Protein AF-A0A417IHM4-F1 (afdb_monomer_lite)

Secondary structure (DSSP, 8-state):
--SEEEEEEETTEEEEEEEEEESS-HHHIIIIIHHHHIIIIITT---SSTTEEEEEEEEEESS--TT---EES-S---TT---SSEEEEEE--TTS-HHHHHHHHHHHHTT--

Structure (mmCIF, N/CA/C/O backbone):
data_AF-A0A417IHM4-F1
#
_entry.id   AF-A0A417IHM4-F1
#
loop_
_atom_site.group_PDB
_atom_site.id
_atom_site.type_symbol
_atom_site.label_atom_id
_atom_site.label_alt_id
_atom_site.label_comp_id
_atom_site.label_asym_id
_atom_site.label_entity_id
_atom_site.label_seq_id
_atom_site.pdbx_PDB_ins_code
_atom_site.Cartn_x
_atom_site.Cartn_y
_atom_site.Cartn_z
_atom_site.occupancy
_atom_site.B_iso_or_equiv
_atom_site.auth_seq_id
_atom_site.auth_comp_id
_atom_site.auth_asym_id
_atom_site.auth_atom_id
_atom_site.pdbx_PDB_model_num
ATOM 1 N N . MET A 1 1 ? 8.287 -9.797 9.061 1.00 76.00 1 MET A N 1
ATOM 2 C CA . MET A 1 1 ? 8.401 -8.357 9.333 1.00 76.00 1 MET A CA 1
ATOM 3 C C . MET A 1 1 ? 8.396 -7.616 8.003 1.00 76.00 1 MET A C 1
ATOM 5 O O . MET A 1 1 ? 9.034 -8.144 7.091 1.00 76.00 1 MET A O 1
ATOM 9 N N . PRO A 1 2 ? 7.619 -6.528 7.858 1.00 90.94 2 PRO A N 1
ATOM 10 C CA . PRO A 1 2 ? 7.725 -5.622 6.712 1.00 90.94 2 PRO A CA 1
ATOM 11 C C . PRO A 1 2 ? 9.071 -4.892 6.715 1.00 90.94 2 PRO A C 1
ATOM 13 O O . PRO A 1 2 ? 9.756 -4.888 7.739 1.00 90.94 2 PRO A O 1
ATOM 16 N N . ASP A 1 3 ? 9.438 -4.287 5.586 1.00 95.25 3 ASP A N 1
ATOM 17 C CA . ASP A 1 3 ? 10.673 -3.501 5.495 1.00 95.25 3 ASP A CA 1
ATOM 18 C C . ASP A 1 3 ? 10.526 -2.169 6.241 1.00 95.25 3 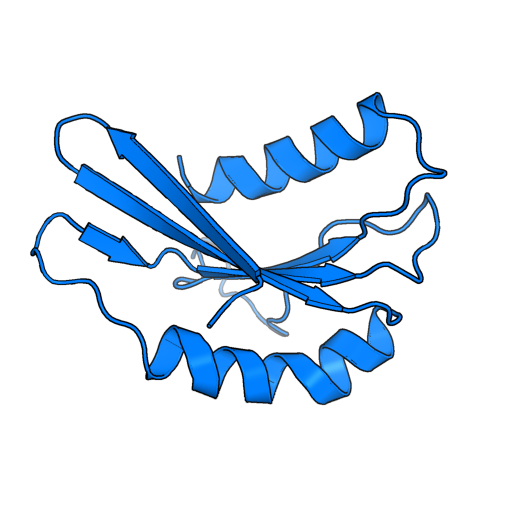ASP A C 1
ATOM 20 O O . ASP A 1 3 ? 11.440 -1.761 6.955 1.00 95.25 3 ASP A O 1
ATOM 24 N N . PHE A 1 4 ? 9.354 -1.527 6.144 1.00 94.56 4 PHE A N 1
ATOM 25 C CA . PHE A 1 4 ? 9.025 -0.342 6.935 1.00 94.56 4 PHE A CA 1
ATOM 26 C C . PHE A 1 4 ? 7.564 -0.343 7.395 1.00 94.56 4 PHE A C 1
ATOM 28 O O . PHE A 1 4 ? 6.682 -0.951 6.783 1.00 94.56 4 PHE A O 1
ATOM 35 N N . LEU A 1 5 ? 7.315 0.399 8.470 1.00 94.81 5 LEU A N 1
ATOM 36 C CA . LEU A 1 5 ? 5.989 0.761 8.951 1.00 94.81 5 LEU A CA 1
ATOM 37 C C . LEU A 1 5 ? 5.967 2.278 9.131 1.00 94.81 5 LEU A C 1
ATOM 39 O O . LEU A 1 5 ? 6.796 2.822 9.859 1.00 94.81 5 LEU A O 1
ATOM 43 N N . ILE A 1 6 ? 5.050 2.957 8.451 1.00 94.00 6 ILE A N 1
ATOM 44 C CA . ILE A 1 6 ? 4.866 4.404 8.576 1.00 94.00 6 ILE A CA 1
ATOM 45 C C . ILE A 1 6 ? 3.666 4.634 9.485 1.00 94.00 6 ILE A C 1
ATOM 47 O O . ILE A 1 6 ? 2.572 4.186 9.155 1.00 94.00 6 ILE A O 1
ATOM 51 N N . LYS A 1 7 ? 3.886 5.315 10.612 1.00 94.44 7 LYS A N 1
ATOM 52 C CA . LYS A 1 7 ? 2.835 5.770 11.528 1.00 94.44 7 LYS A CA 1
ATOM 53 C C . LYS A 1 7 ? 2.569 7.254 11.290 1.00 94.44 7 LYS A C 1
ATOM 55 O O . LYS A 1 7 ? 3.515 8.040 11.254 1.00 94.44 7 LYS A O 1
ATOM 60 N N . ILE A 1 8 ? 1.302 7.621 11.168 1.00 92.38 8 ILE A N 1
ATOM 61 C CA . ILE A 1 8 ? 0.824 9.003 11.217 1.00 92.38 8 ILE A CA 1
ATOM 62 C C . ILE A 1 8 ? -0.095 9.108 12.423 1.00 92.38 8 ILE A C 1
ATOM 64 O O . ILE A 1 8 ? -0.960 8.259 12.612 1.00 92.38 8 ILE A O 1
ATOM 68 N N . GLU A 1 9 ? 0.133 10.115 13.253 1.00 93.69 9 GLU A N 1
ATOM 69 C CA . GLU A 1 9 ? -0.619 10.336 14.482 1.00 93.69 9 GLU A CA 1
ATOM 70 C C . GLU A 1 9 ? -1.194 11.746 14.457 1.00 93.69 9 GLU A C 1
ATOM 72 O O . GLU A 1 9 ? -0.455 12.721 14.304 1.00 93.69 9 GLU A O 1
ATOM 77 N N . GLU A 1 10 ? -2.514 11.844 14.580 1.00 90.31 10 GLU A N 1
ATOM 78 C CA . GLU A 1 10 ? -3.231 13.112 14.533 1.00 90.31 10 GLU A CA 1
ATOM 79 C C . GLU A 1 10 ? -4.437 13.061 15.472 1.00 90.31 10 GLU A C 1
ATOM 81 O O . GLU A 1 10 ? -5.217 12.117 15.445 1.00 90.31 10 GLU A O 1
ATOM 86 N N . ASN A 1 11 ? -4.588 14.077 16.328 1.00 90.06 11 ASN A N 1
ATOM 87 C CA . ASN A 1 11 ? -5.714 14.216 17.265 1.00 90.06 11 ASN A CA 1
ATOM 88 C C . ASN A 1 11 ? -5.983 12.994 18.167 1.00 90.06 11 ASN A C 1
ATOM 90 O O . ASN A 1 11 ? -7.091 12.826 18.669 1.00 90.06 11 ASN A O 1
ATOM 94 N N . GLY A 1 12 ? -4.959 12.177 18.420 1.00 90.19 12 GLY A N 1
ATOM 95 C CA . GLY A 1 12 ? -5.071 10.952 19.208 1.00 90.19 12 GLY A CA 1
ATOM 96 C C . GLY A 1 12 ? -5.406 9.708 18.387 1.00 90.19 12 GLY A C 1
ATOM 97 O O . GLY A 1 12 ? -5.285 8.622 18.934 1.00 90.19 12 GLY A O 1
ATOM 98 N N . ASP A 1 13 ? -5.737 9.824 17.101 1.00 93.62 13 ASP A N 1
ATOM 99 C CA . ASP A 1 13 ? -5.876 8.685 16.192 1.00 93.62 13 ASP A CA 1
ATOM 100 C C . ASP A 1 13 ? -4.521 8.327 15.569 1.00 93.62 13 ASP A C 1
ATOM 102 O O . ASP A 1 13 ? -3.649 9.182 15.380 1.00 93.62 13 ASP A O 1
ATOM 106 N N . SER A 1 14 ? -4.319 7.048 15.252 1.00 95.06 14 SER A N 1
ATOM 107 C CA . SER A 1 14 ? -3.072 6.555 14.661 1.00 95.06 14 SER A CA 1
ATOM 108 C C . SER A 1 14 ? -3.322 5.687 13.435 1.00 95.06 14 SER A C 1
ATOM 110 O O . SER A 1 14 ? -3.997 4.663 13.481 1.00 95.06 14 SER A O 1
ATOM 112 N N . GLN A 1 15 ? -2.709 6.077 12.327 1.00 94.31 15 GLN A N 1
ATOM 113 C CA . GLN A 1 15 ? -2.793 5.394 11.047 1.00 94.31 15 GLN A CA 1
ATOM 114 C C . GLN A 1 15 ? -1.455 4.760 10.685 1.00 94.31 15 GLN A C 1
ATOM 116 O O . GL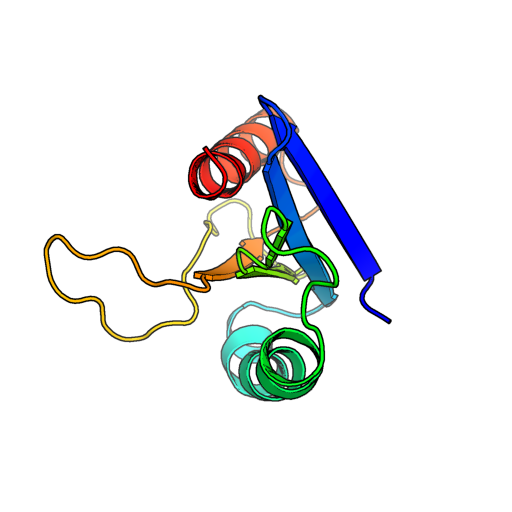N A 1 15 ? -0.399 5.384 10.792 1.00 94.31 15 GLN A O 1
ATOM 121 N N . TYR A 1 16 ? -1.503 3.524 10.204 1.00 95.12 16 TYR A N 1
ATOM 122 C CA . TYR A 1 16 ? -0.336 2.729 9.858 1.00 95.12 16 TYR A CA 1
ATOM 123 C C . TYR A 1 16 ? -0.366 2.334 8.381 1.00 95.12 16 TYR A C 1
ATOM 125 O O . TYR A 1 16 ? -1.296 1.677 7.916 1.00 95.12 16 TYR A O 1
ATOM 133 N N . MET A 1 17 ? 0.690 2.670 7.641 1.00 96.38 17 MET A N 1
ATOM 134 C CA . MET A 1 17 ? 0.938 2.148 6.297 1.00 96.38 17 MET A CA 1
ATOM 135 C C . MET A 1 17 ? 2.103 1.166 6.332 1.00 96.38 17 MET A C 1
ATOM 137 O O . MET A 1 17 ? 3.216 1.500 6.746 1.00 96.38 17 MET A O 1
ATOM 141 N N . ILE A 1 18 ? 1.853 -0.048 5.854 1.00 97.56 18 ILE A N 1
ATOM 142 C CA . ILE A 1 18 ? 2.872 -1.088 5.732 1.00 97.56 18 ILE A CA 1
ATOM 143 C C . ILE A 1 18 ? 3.614 -0.874 4.418 1.00 97.56 18 ILE A C 1
ATOM 145 O O . ILE A 1 18 ? 2.985 -0.705 3.374 1.00 97.56 18 ILE A O 1
ATOM 149 N N . VAL A 1 19 ? 4.945 -0.906 4.450 1.00 96.94 19 VAL A N 1
ATOM 150 C CA . VAL A 1 19 ? 5.775 -0.753 3.254 1.00 96.94 19 VAL A CA 1
ATOM 151 C C . VAL A 1 19 ? 6.714 -1.942 3.110 1.00 96.94 19 VAL A C 1
ATOM 153 O O . VAL A 1 19 ? 7.384 -2.356 4.057 1.00 96.94 19 VAL A O 1
ATOM 156 N N . ASP A 1 20 ? 6.774 -2.490 1.903 1.00 97.44 20 ASP A N 1
ATOM 157 C CA . ASP A 1 20 ? 7.614 -3.638 1.576 1.00 97.44 20 ASP A CA 1
ATOM 158 C C . ASP A 1 20 ? 8.274 -3.415 0.207 1.00 97.44 20 ASP A C 1
ATOM 160 O O . ASP A 1 20 ? 7.613 -3.077 -0.775 1.00 97.44 20 ASP A O 1
ATOM 164 N N . ALA A 1 21 ? 9.595 -3.538 0.144 1.00 95.50 21 ALA A N 1
ATOM 165 C CA . ALA A 1 21 ? 10.399 -3.239 -1.026 1.00 95.50 21 ALA A CA 1
ATOM 166 C C . ALA A 1 21 ? 10.786 -4.517 -1.782 1.00 95.50 21 ALA A C 1
ATOM 168 O O . ALA A 1 21 ? 11.141 -5.560 -1.220 1.00 95.50 21 ALA A O 1
ATOM 169 N N . LYS A 1 22 ? 10.738 -4.442 -3.112 1.00 95.25 22 LYS A N 1
ATOM 170 C CA . LYS A 1 22 ? 11.101 -5.534 -4.016 1.00 95.25 22 LYS A CA 1
ATOM 171 C C . LYS A 1 22 ? 11.982 -5.019 -5.140 1.00 95.25 22 LYS A C 1
ATOM 173 O O . LYS A 1 22 ? 11.583 -4.175 -5.938 1.00 95.25 22 LYS A O 1
ATOM 178 N N . PHE A 1 23 ? 13.180 -5.581 -5.287 1.00 94.12 23 PHE A N 1
ATOM 179 C CA . PHE A 1 23 ? 14.022 -5.287 -6.449 1.00 94.12 23 PHE A CA 1
ATOM 180 C C . PHE A 1 23 ? 13.543 -6.058 -7.690 1.00 94.12 23 PHE A C 1
ATOM 182 O O . PHE A 1 23 ? 14.168 -7.005 -8.171 1.00 94.12 23 PHE A O 1
ATOM 189 N N . SER A 1 24 ? 12.377 -5.661 -8.191 1.00 95.44 24 SER A N 1
ATOM 190 C CA . SER A 1 24 ? 11.664 -6.294 -9.294 1.00 95.44 24 SER A CA 1
ATOM 191 C C . SER A 1 24 ? 10.988 -5.244 -10.175 1.00 95.44 24 SER A C 1
ATOM 193 O O . SER A 1 24 ? 11.042 -4.053 -9.865 1.00 95.44 24 SER A O 1
ATOM 195 N N . ASP A 1 25 ? 10.422 -5.672 -11.299 1.00 95.69 25 ASP A N 1
ATOM 196 C CA . ASP A 1 25 ? 9.621 -4.822 -12.182 1.00 95.69 25 ASP A CA 1
ATOM 197 C C . ASP A 1 25 ? 8.137 -4.854 -11.783 1.00 95.69 25 ASP A C 1
ATOM 199 O O . ASP A 1 25 ? 7.688 -5.737 -11.046 1.00 95.69 25 ASP A O 1
ATOM 203 N N . TYR A 1 26 ? 7.364 -3.905 -12.309 1.00 96.12 26 TYR A N 1
ATOM 204 C CA . TYR A 1 26 ? 5.936 -3.780 -12.026 1.00 96.12 26 TYR A CA 1
ATOM 205 C C . TYR A 1 26 ? 5.136 -5.067 -12.289 1.00 96.12 26 TYR A C 1
ATOM 207 O O . TYR A 1 26 ? 4.307 -5.463 -11.469 1.00 96.12 26 TYR A O 1
ATOM 215 N N . SER A 1 27 ? 5.380 -5.734 -13.421 1.00 96.50 27 SER A N 1
ATOM 216 C CA . SER A 1 27 ? 4.604 -6.911 -13.834 1.00 96.50 27 SER A CA 1
ATOM 217 C C . SER A 1 27 ? 4.859 -8.080 -12.892 1.00 96.50 27 SER A C 1
ATOM 219 O O . SER A 1 27 ? 3.928 -8.769 -12.474 1.00 96.50 27 SER A O 1
ATOM 221 N N . SER A 1 28 ? 6.122 -8.267 -12.519 1.00 97.56 28 SER A N 1
ATOM 222 C CA . SER A 1 28 ? 6.547 -9.267 -11.550 1.00 97.56 28 SER A CA 1
ATOM 223 C C . SER A 1 28 ? 5.963 -8.991 -10.161 1.00 97.56 28 SER A C 1
ATOM 225 O O . SER A 1 28 ? 5.439 -9.910 -9.534 1.00 97.56 28 SER A O 1
ATOM 227 N N . VAL A 1 29 ? 5.979 -7.734 -9.696 1.00 97.81 29 VAL A N 1
ATOM 228 C CA . VAL A 1 29 ? 5.348 -7.334 -8.423 1.00 97.81 29 VAL A CA 1
ATOM 229 C C . VAL A 1 29 ? 3.857 -7.639 -8.417 1.00 97.81 29 VAL A C 1
ATOM 231 O O . VAL A 1 29 ? 3.384 -8.363 -7.537 1.00 97.81 29 VAL A O 1
ATOM 234 N N . ARG A 1 30 ? 3.132 -7.161 -9.433 1.00 97.31 30 ARG A N 1
ATOM 235 C CA . ARG A 1 30 ? 1.683 -7.357 -9.551 1.00 97.31 30 ARG A CA 1
ATOM 236 C C . ARG A 1 30 ? 1.305 -8.837 -9.591 1.00 97.31 30 ARG A C 1
ATOM 238 O O . ARG A 1 30 ? 0.345 -9.235 -8.942 1.00 97.31 30 ARG A O 1
ATOM 245 N N . ARG A 1 31 ? 2.054 -9.652 -10.340 1.00 97.12 31 ARG A N 1
ATOM 246 C CA . ARG A 1 31 ? 1.720 -11.064 -10.566 1.00 97.12 31 ARG A CA 1
ATOM 247 C C . ARG A 1 31 ? 2.103 -11.980 -9.407 1.00 97.12 31 ARG A C 1
ATOM 249 O O . ARG A 1 31 ? 1.359 -12.914 -9.127 1.00 97.12 31 ARG A O 1
ATOM 256 N N . TYR A 1 32 ? 3.258 -11.755 -8.783 1.00 97.56 32 TYR A N 1
ATOM 257 C CA . TYR A 1 32 ? 3.838 -12.727 -7.852 1.00 97.56 32 TYR A CA 1
ATOM 258 C C . TYR A 1 32 ? 3.840 -12.272 -6.396 1.00 97.56 32 TYR A C 1
ATOM 260 O O . TYR A 1 32 ? 3.791 -13.121 -5.518 1.00 97.56 32 TYR A O 1
ATOM 268 N N . TYR A 1 33 ? 3.874 -10.966 -6.120 1.00 97.88 33 TYR A N 1
ATOM 269 C CA . TYR A 1 33 ? 4.083 -10.478 -4.754 1.00 97.88 33 TYR A CA 1
ATOM 270 C C . TYR A 1 33 ? 2.818 -9.930 -4.098 1.00 97.88 33 TYR A C 1
ATOM 272 O O . TYR A 1 33 ? 2.649 -10.121 -2.900 1.00 97.88 33 TYR A O 1
ATOM 280 N N . VAL A 1 34 ? 1.911 -9.297 -4.853 1.00 97.75 34 VAL A N 1
ATOM 281 C CA . VAL A 1 34 ? 0.697 -8.675 -4.284 1.00 97.75 34 VAL A CA 1
ATOM 282 C C . VAL A 1 34 ? -0.080 -9.654 -3.406 1.00 97.75 34 VAL A C 1
ATOM 284 O O . VAL A 1 34 ? -0.323 -9.357 -2.242 1.00 97.75 34 VAL A O 1
ATOM 287 N N . LYS A 1 35 ? -0.424 -10.836 -3.933 1.00 96.62 35 LYS A N 1
ATOM 288 C CA . LYS A 1 35 ? -1.210 -11.834 -3.195 1.00 96.62 35 LYS A CA 1
ATOM 289 C C . LYS A 1 35 ? -0.528 -12.208 -1.877 1.00 96.62 35 LYS A C 1
ATOM 291 O O . LYS A 1 35 ? -1.140 -12.122 -0.818 1.00 96.62 35 LYS A O 1
ATOM 296 N N . ASP A 1 36 ? 0.741 -12.588 -1.945 1.00 97.25 36 ASP A N 1
ATOM 297 C CA . ASP A 1 36 ? 1.469 -13.109 -0.790 1.00 97.25 36 ASP A CA 1
ATOM 298 C C . ASP A 1 36 ? 1.683 -12.028 0.278 1.00 97.25 36 ASP A C 1
ATOM 300 O O . ASP A 1 36 ? 1.527 -12.303 1.465 1.00 97.25 36 ASP A O 1
ATOM 304 N N . LEU A 1 37 ? 1.974 -10.786 -0.124 1.00 98.06 37 LEU A N 1
ATOM 305 C CA . LEU A 1 37 ? 2.150 -9.673 0.810 1.00 98.06 37 LEU A CA 1
ATOM 306 C C . LEU A 1 37 ? 0.827 -9.239 1.453 1.00 98.06 37 LEU A C 1
ATOM 308 O O . LEU A 1 37 ? 0.806 -8.942 2.644 1.00 98.06 37 LEU A O 1
ATOM 312 N N . VAL A 1 38 ? -0.282 -9.259 0.710 1.00 97.12 38 VAL A N 1
ATOM 313 C CA . VAL A 1 38 ? -1.619 -8.992 1.263 1.00 97.12 38 VAL A CA 1
ATOM 314 C C . VAL A 1 38 ? -1.971 -10.015 2.340 1.00 97.12 38 VAL A C 1
ATOM 316 O O . VAL A 1 38 ? -2.326 -9.623 3.449 1.00 97.12 38 VAL A O 1
ATOM 319 N N . PHE A 1 39 ? -1.804 -11.312 2.062 1.00 96.62 39 PHE A N 1
ATOM 320 C CA . PHE A 1 39 ? -2.044 -12.361 3.061 1.00 96.62 39 PHE A CA 1
ATOM 321 C C . PHE A 1 39 ? -1.104 -12.244 4.266 1.00 96.62 39 PHE A C 1
ATOM 323 O O 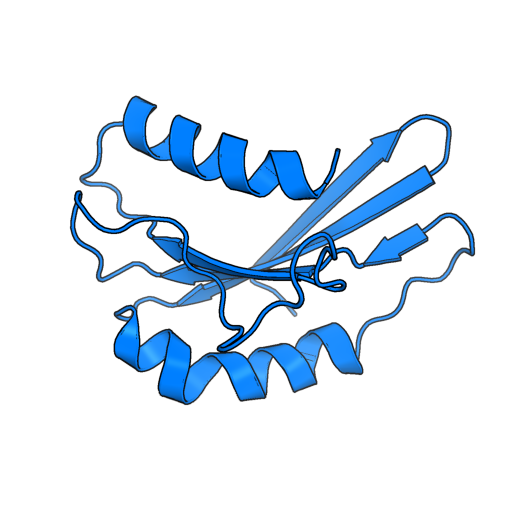. PHE A 1 39 ? -1.522 -12.382 5.415 1.00 96.62 39 PHE A O 1
ATOM 330 N N . LYS A 1 40 ? 0.175 -11.964 4.017 1.00 96.44 40 LYS A N 1
ATOM 331 C CA . LYS A 1 40 ? 1.185 -11.856 5.072 1.00 96.44 40 LYS A CA 1
ATOM 332 C C . LYS A 1 40 ? 0.963 -10.654 5.987 1.00 96.44 40 LYS A C 1
ATOM 334 O O . LYS A 1 40 ? 1.321 -10.732 7.156 1.00 96.44 40 LYS A O 1
ATOM 339 N N . TYR A 1 41 ? 0.448 -9.544 5.466 1.00 97.50 41 TYR A N 1
ATOM 340 C CA . TYR A 1 41 ? 0.373 -8.287 6.207 1.00 97.50 41 TYR A CA 1
ATOM 341 C C . TYR A 1 41 ? -1.059 -7.872 6.516 1.00 97.50 41 TYR A C 1
ATOM 343 O O . TYR A 1 41 ? -1.428 -7.858 7.681 1.00 97.50 41 TYR A O 1
ATOM 351 N N . LEU A 1 42 ? -1.888 -7.601 5.508 1.00 96.31 42 LEU A N 1
ATOM 352 C CA . LEU A 1 42 ? -3.241 -7.075 5.733 1.00 96.31 42 LEU A CA 1
ATOM 353 C C . LEU A 1 42 ? -4.185 -8.093 6.390 1.00 96.31 42 LEU A C 1
ATOM 355 O O . LEU A 1 42 ? -5.126 -7.699 7.063 1.00 96.31 42 LEU A O 1
ATOM 359 N N . PHE A 1 43 ? -3.933 -9.393 6.218 1.00 95.31 43 PHE A N 1
ATOM 360 C CA . PHE A 1 43 ? -4.724 -10.450 6.867 1.00 95.31 43 PHE A CA 1
ATOM 361 C C . PHE A 1 43 ? -4.148 -10.910 8.211 1.00 95.31 43 PHE A C 1
ATOM 363 O O . PHE A 1 43 ? -4.837 -11.603 8.953 1.00 95.31 43 PHE A O 1
ATOM 370 N N . SER A 1 44 ? -2.889 -10.580 8.510 1.00 94.44 44 SER A N 1
ATOM 371 C CA . SER A 1 44 ? -2.180 -11.117 9.685 1.00 94.44 44 SER A CA 1
ATOM 372 C C . SER A 1 44 ? -1.782 -10.051 10.707 1.00 94.44 44 SER A C 1
ATOM 374 O O . SER A 1 44 ? -1.301 -10.399 11.782 1.00 94.44 44 SER A O 1
ATOM 376 N N . ILE A 1 45 ? -1.930 -8.767 10.377 1.00 93.69 45 ILE A N 1
ATOM 377 C CA . ILE A 1 45 ? -1.596 -7.638 11.245 1.00 93.69 45 ILE A CA 1
ATOM 378 C C . ILE A 1 45 ? -2.881 -6.867 11.515 1.00 93.69 45 ILE A C 1
ATOM 380 O O . ILE A 1 45 ? -3.556 -6.436 10.582 1.00 93.69 45 ILE A O 1
ATOM 384 N N . SER A 1 46 ? -3.182 -6.670 12.793 1.00 93.31 46 SER A N 1
ATOM 385 C CA . SER A 1 46 ? -4.257 -5.805 13.260 1.00 93.31 46 SER A CA 1
ATOM 386 C C . SER A 1 46 ? -3.704 -4.802 14.273 1.00 93.31 46 SER A C 1
ATOM 388 O O . SER A 1 46 ? -2.750 -5.131 14.986 1.00 93.31 46 SER A O 1
ATOM 390 N N . PRO A 1 47 ? -4.296 -3.605 14.362 1.00 93.88 47 PRO A N 1
ATOM 391 C CA . PRO A 1 47 ? -4.055 -2.706 15.482 1.00 93.88 47 PRO A CA 1
ATOM 392 C C . PRO A 1 47 ? -4.459 -3.324 16.826 1.00 93.88 47 PRO A C 1
ATOM 394 O O . PRO A 1 47 ? -5.211 -4.305 16.856 1.00 93.88 47 PRO A O 1
ATOM 397 N N . ILE A 1 48 ? -3.934 -2.767 17.920 1.00 94.75 48 ILE A N 1
ATOM 398 C CA . ILE A 1 48 ? -4.263 -3.209 19.285 1.00 94.75 48 ILE A CA 1
ATOM 399 C C . ILE A 1 48 ? -5.334 -2.300 19.885 1.00 94.75 48 ILE A C 1
ATOM 401 O O . ILE A 1 48 ? -6.265 -2.801 20.514 1.00 94.75 48 ILE A O 1
ATOM 405 N N . GLU A 1 49 ? -5.215 -0.990 19.669 1.00 96.06 49 GLU A N 1
ATOM 406 C CA . GLU A 1 49 ? -6.142 0.003 20.210 1.00 96.06 49 GLU A CA 1
ATOM 407 C C . GLU A 1 49 ? -7.248 0.362 19.200 1.00 96.06 49 GLU A C 1
ATOM 409 O O . GLU A 1 49 ? -7.077 0.244 17.986 1.00 96.06 49 GLU A O 1
ATOM 414 N N . GLU A 1 50 ? -8.406 0.813 19.689 1.00 93.12 50 GLU A N 1
ATOM 415 C CA . GLU A 1 50 ? -9.582 1.109 18.847 1.00 93.12 50 GLU A CA 1
ATOM 416 C C . GLU A 1 50 ? -9.418 2.360 17.965 1.00 93.12 50 GLU A C 1
ATOM 418 O O . GLU A 1 50 ? -10.052 2.473 16.918 1.00 93.12 50 GLU A O 1
ATOM 423 N N . ASN A 1 51 ? -8.563 3.295 18.381 1.00 94.44 51 ASN A N 1
ATOM 424 C CA . ASN A 1 51 ? -8.190 4.518 17.659 1.00 94.44 51 ASN A CA 1
ATOM 425 C C . ASN A 1 51 ? -7.026 4.296 16.675 1.00 94.44 51 ASN A C 1
ATOM 427 O O . ASN A 1 51 ? -6.478 5.247 16.110 1.00 94.44 51 ASN A O 1
ATOM 431 N N . GLU A 1 52 ? -6.605 3.045 16.496 1.00 95.44 52 GLU A N 1
ATOM 432 C CA . GLU A 1 52 ? -5.533 2.671 15.593 1.00 95.44 52 GLU A CA 1
ATOM 433 C C . GLU A 1 52 ? -6.055 1.949 14.352 1.00 95.44 52 GLU A C 1
ATOM 435 O O . GLU A 1 52 ? -7.016 1.182 14.392 1.00 95.44 52 GLU A O 1
ATOM 440 N N . LEU A 1 53 ? -5.376 2.158 13.224 1.00 94.38 53 LEU A N 1
ATOM 441 C CA . LEU A 1 53 ? -5.870 1.694 11.939 1.00 94.38 53 LEU A CA 1
ATOM 442 C C . LEU A 1 53 ? -4.735 1.333 10.966 1.00 94.38 53 LEU A C 1
ATOM 444 O O . LEU A 1 53 ? -3.810 2.114 10.769 1.00 94.38 53 LEU A O 1
ATOM 448 N N . VAL A 1 54 ? -4.814 0.176 10.293 1.00 95.50 54 VAL A N 1
ATOM 449 C CA . VAL A 1 54 ? -3.897 -0.184 9.188 1.00 95.50 54 VAL A CA 1
ATOM 450 C C . VAL A 1 54 ? -4.495 0.248 7.849 1.00 95.50 54 VAL A C 1
ATOM 452 O O . VAL A 1 54 ? -5.344 -0.440 7.288 1.00 95.50 54 VAL A O 1
ATOM 455 N N . CYS A 1 55 ? -4.011 1.364 7.306 1.00 95.06 55 CYS A N 1
ATOM 456 C CA . CYS A 1 55 ? -4.560 2.015 6.112 1.00 95.06 55 CYS A CA 1
ATOM 457 C C . CYS A 1 55 ? -4.294 1.278 4.807 1.00 95.06 55 CYS A C 1
ATOM 459 O O . CYS A 1 55 ? -5.104 1.334 3.878 1.00 95.06 55 CYS A O 1
ATOM 461 N N . GLY A 1 56 ? -3.180 0.559 4.727 1.00 96.44 56 GLY A N 1
ATOM 462 C CA . GLY A 1 56 ? -2.873 -0.191 3.526 1.00 96.44 56 GLY A CA 1
ATOM 463 C C . GLY A 1 56 ? -1.440 -0.663 3.414 1.00 96.44 56 GLY A C 1
ATOM 464 O O . GLY A 1 56 ? -0.626 -0.556 4.334 1.00 96.44 56 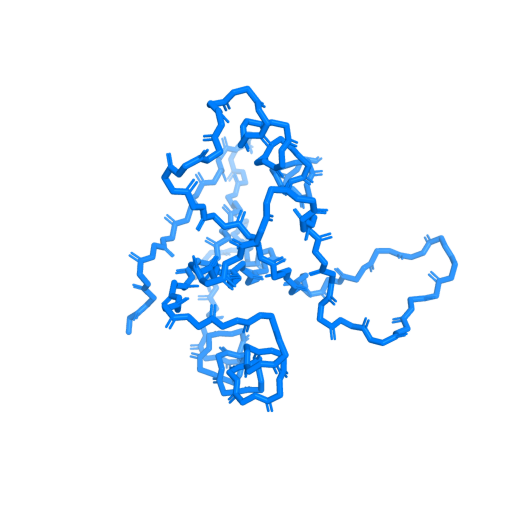GLY A O 1
ATOM 465 N N . LEU A 1 57 ? -1.161 -1.205 2.234 1.00 97.62 57 LEU A N 1
ATOM 466 C CA . LEU A 1 57 ? 0.118 -1.765 1.837 1.00 97.62 57 LEU A CA 1
ATOM 467 C C . LEU A 1 57 ? 0.684 -0.982 0.647 1.00 97.62 57 LEU A C 1
ATOM 469 O O . LEU A 1 57 ? 0.063 -0.902 -0.412 1.00 97.62 57 LEU A O 1
ATOM 473 N N . CYS A 1 58 ? 1.898 -0.466 0.797 1.00 97.44 58 CYS A N 1
ATOM 474 C CA . CYS A 1 58 ? 2.702 0.078 -0.288 1.00 97.44 58 CYS A CA 1
ATOM 475 C C . CYS A 1 58 ? 3.819 -0.910 -0.649 1.00 97.44 58 CYS A C 1
ATOM 477 O O . CYS A 1 58 ? 4.679 -1.227 0.173 1.00 97.44 58 CYS A O 1
ATOM 479 N N . ILE A 1 59 ? 3.826 -1.392 -1.890 1.00 97.69 59 ILE A N 1
ATOM 480 C CA . ILE A 1 59 ? 4.871 -2.273 -2.410 1.00 97.69 59 ILE A CA 1
ATOM 481 C C . ILE A 1 59 ? 5.809 -1.441 -3.281 1.00 97.69 59 ILE A C 1
ATOM 483 O O . ILE A 1 59 ? 5.472 -1.085 -4.413 1.00 97.69 59 ILE A O 1
ATOM 487 N N . MET A 1 60 ? 6.993 -1.128 -2.762 1.00 95.56 60 MET A N 1
ATOM 488 C CA . MET A 1 60 ? 8.005 -0.378 -3.502 1.00 95.56 60 MET A CA 1
ATOM 489 C C . MET A 1 60 ? 8.746 -1.291 -4.476 1.00 95.56 60 MET A C 1
ATOM 491 O O . MET A 1 60 ? 9.125 -2.404 -4.111 1.00 95.56 60 MET A O 1
ATOM 495 N N . TYR A 1 61 ? 8.999 -0.832 -5.705 1.00 95.38 61 TYR A N 1
ATOM 496 C CA . TYR A 1 61 ? 9.747 -1.618 -6.688 1.00 95.38 61 TYR A CA 1
ATOM 497 C C . TYR A 1 61 ? 10.856 -0.854 -7.409 1.00 95.38 61 TYR A C 1
ATOM 499 O O . TYR A 1 61 ? 10.696 0.303 -7.801 1.00 95.38 61 TYR A O 1
ATOM 507 N N . GLY A 1 62 ? 11.995 -1.538 -7.570 1.00 92.50 62 GLY A N 1
ATOM 508 C CA . GLY A 1 62 ? 13.262 -0.927 -7.985 1.00 92.50 62 GLY A CA 1
ATOM 509 C C . GLY A 1 62 ? 13.605 -1.007 -9.474 1.00 92.50 62 GLY A C 1
ATOM 510 O O . GLY A 1 62 ? 14.341 -0.159 -9.976 1.00 92.50 62 GLY A O 1
ATOM 511 N N . LYS A 1 63 ? 13.093 -1.999 -10.220 1.00 93.44 63 LYS A N 1
ATOM 512 C CA . LYS A 1 63 ? 13.364 -2.127 -11.667 1.00 93.44 63 LYS A CA 1
ATOM 513 C C . LYS A 1 63 ? 12.339 -1.322 -12.455 1.00 93.44 63 LYS A C 1
ATOM 515 O O . LYS A 1 63 ? 11.527 -1.885 -13.187 1.00 93.44 63 LYS A O 1
ATOM 520 N N . CYS A 1 64 ? 12.377 -0.007 -12.262 1.00 89.00 64 CYS A N 1
ATOM 521 C CA . CYS A 1 64 ? 11.430 0.922 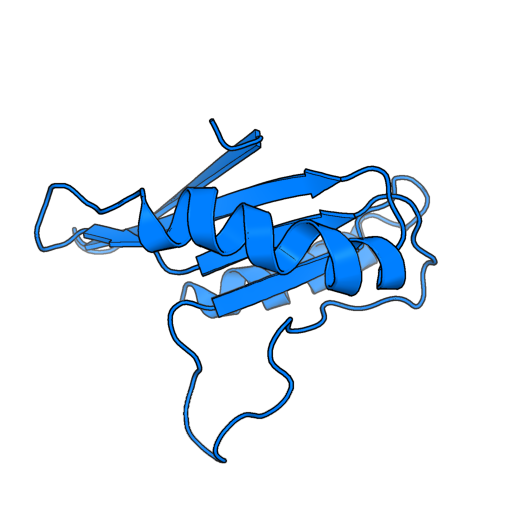-12.853 1.00 89.00 64 CYS A CA 1
ATOM 522 C C . CYS A 1 64 ? 12.083 1.950 -13.790 1.00 89.00 64 CYS A C 1
ATOM 524 O O . CYS A 1 64 ? 13.294 2.178 -13.770 1.00 89.00 64 CYS A O 1
ATOM 526 N N . LYS A 1 65 ? 11.278 2.561 -14.661 1.00 87.31 65 LYS A N 1
ATOM 527 C CA . LYS A 1 65 ? 11.677 3.676 -15.541 1.00 87.31 65 LYS A CA 1
ATOM 528 C C . LYS A 1 65 ? 11.113 4.990 -15.005 1.00 87.31 65 LYS A C 1
ATOM 530 O O . LYS A 1 65 ? 10.079 5.003 -14.347 1.00 87.31 65 LYS A O 1
ATOM 535 N N . SER A 1 66 ? 11.720 6.117 -15.381 1.00 81.44 66 SER A N 1
ATOM 536 C CA . SER A 1 66 ? 11.284 7.458 -14.944 1.00 81.44 66 SER A CA 1
ATOM 537 C C . SER A 1 66 ? 9.794 7.738 -15.165 1.00 81.44 66 SER A C 1
ATOM 539 O O . SER A 1 66 ? 9.145 8.354 -14.323 1.00 81.44 66 SER A O 1
ATOM 541 N N . LYS A 1 67 ? 9.236 7.220 -16.265 1.00 85.50 67 LYS A N 1
ATOM 542 C CA . LYS A 1 67 ? 7.828 7.385 -16.646 1.00 85.50 67 LYS A CA 1
ATOM 543 C C . LYS A 1 67 ? 6.823 6.560 -15.837 1.00 85.50 67 LYS A C 1
ATOM 545 O O . LYS A 1 67 ? 5.624 6.786 -15.982 1.00 85.50 67 LYS A O 1
ATOM 550 N N . GLU A 1 68 ? 7.267 5.575 -15.059 1.00 88.69 68 GLU A N 1
ATOM 551 C CA . GLU A 1 68 ? 6.352 4.753 -14.267 1.00 88.69 68 GLU A CA 1
ATOM 552 C C . GLU A 1 68 ? 5.816 5.539 -13.073 1.00 88.69 68 GLU A C 1
ATOM 554 O O . GLU A 1 68 ? 6.527 6.311 -12.423 1.00 88.69 68 GLU A O 1
ATOM 559 N N . ARG A 1 69 ? 4.525 5.357 -12.807 1.00 89.56 69 ARG A N 1
ATOM 560 C CA . ARG A 1 69 ? 3.760 6.097 -11.802 1.00 89.56 69 ARG A CA 1
ATOM 561 C C . ARG A 1 69 ? 3.289 5.151 -10.704 1.00 89.56 69 ARG A C 1
ATOM 563 O O . ARG A 1 69 ? 3.384 3.935 -10.858 1.00 89.56 69 ARG A O 1
ATOM 570 N N . LEU A 1 70 ? 2.785 5.732 -9.621 1.00 91.69 70 LEU A N 1
ATOM 571 C CA . LEU A 1 70 ? 2.003 5.007 -8.626 1.00 91.69 70 LEU A CA 1
ATOM 572 C C . LEU A 1 70 ? 0.840 4.283 -9.317 1.00 91.69 70 LEU A C 1
ATOM 574 O O . LEU A 1 70 ? 0.164 4.885 -10.155 1.00 91.69 70 LEU A O 1
ATOM 578 N N . GLN A 1 71 ? 0.651 3.007 -8.998 1.00 93.88 71 GLN A N 1
ATOM 579 C CA . GLN A 1 71 ? -0.393 2.165 -9.576 1.00 93.88 71 GLN A CA 1
ATOM 580 C C . GLN A 1 71 ? -1.095 1.381 -8.477 1.00 93.88 71 GLN A C 1
ATOM 582 O O . GLN A 1 71 ? -0.434 0.761 -7.648 1.00 93.88 71 GLN A O 1
ATOM 587 N N . THR A 1 72 ? -2.418 1.305 -8.552 1.00 94.44 72 THR A N 1
ATOM 588 C CA . THR A 1 72 ? -3.185 0.448 -7.652 1.00 94.44 72 THR A CA 1
ATOM 589 C C . THR A 1 72 ? -3.072 -1.026 -8.054 1.00 94.44 72 THR A C 1
ATOM 591 O O . THR A 1 72 ? -2.996 -1.370 -9.242 1.00 94.44 72 THR A O 1
ATOM 594 N N . ALA A 1 73 ? -3.065 -1.919 -7.061 1.00 96.06 73 ALA A N 1
ATOM 595 C CA . ALA A 1 73 ? -3.135 -3.358 -7.300 1.00 96.06 73 ALA A CA 1
ATOM 596 C C . ALA A 1 73 ? -4.555 -3.839 -7.656 1.00 96.06 73 ALA A C 1
ATOM 598 O O . ALA A 1 73 ? -4.707 -4.949 -8.163 1.00 96.06 73 ALA A O 1
ATOM 599 N N . TYR A 1 74 ? -5.583 -3.018 -7.419 1.00 93.75 74 TYR A N 1
ATOM 600 C CA . TYR A 1 74 ? -6.975 -3.354 -7.705 1.00 93.75 74 TYR A CA 1
ATOM 601 C C . TYR A 1 74 ? -7.301 -3.218 -9.201 1.00 93.75 74 TYR A C 1
ATOM 603 O O . TYR A 1 74 ? -6.902 -2.261 -9.862 1.00 93.75 74 TYR A O 1
ATOM 611 N N . ASP A 1 75 ? -8.056 -4.174 -9.749 1.00 92.56 75 ASP A N 1
ATOM 612 C CA . ASP A 1 75 ? -8.489 -4.140 -11.156 1.00 92.56 75 ASP A CA 1
ATOM 613 C C . ASP A 1 75 ? -9.707 -3.232 -11.383 1.00 92.56 75 ASP A C 1
ATOM 615 O O . ASP A 1 75 ? -9.946 -2.771 -12.501 1.00 92.56 75 ASP A O 1
ATOM 619 N N . LYS A 1 76 ? -10.518 -3.015 -10.341 1.00 90.25 76 LYS A N 1
ATOM 620 C CA . LYS A 1 76 ? -11.781 -2.274 -10.408 1.00 90.25 76 LYS A CA 1
ATOM 621 C C . LYS A 1 76 ? -11.992 -1.458 -9.140 1.00 90.25 76 LYS A C 1
ATOM 623 O O . LYS A 1 76 ? -11.673 -1.916 -8.048 1.00 90.25 76 LYS A O 1
ATOM 628 N N . GLN A 1 77 ? -12.602 -0.291 -9.306 1.00 89.12 77 GLN A N 1
ATOM 629 C CA . GLN A 1 77 ? -13.050 0.590 -8.234 1.00 89.12 77 GLN A CA 1
ATOM 630 C C . GLN A 1 77 ? -14.470 1.046 -8.566 1.00 89.12 77 GLN A C 1
ATOM 632 O O . GLN A 1 77 ? -14.757 1.383 -9.718 1.00 89.12 77 GLN A O 1
ATOM 637 N N . ILE A 1 78 ? -15.366 1.026 -7.579 1.00 91.25 78 ILE A N 1
ATOM 638 C CA . ILE A 1 78 ? -16.707 1.586 -7.754 1.00 91.25 78 ILE A CA 1
ATOM 639 C C . ILE A 1 78 ? -16.567 3.112 -7.786 1.00 91.25 78 ILE A C 1
ATOM 641 O O . ILE A 1 78 ? -15.810 3.705 -7.014 1.00 91.25 78 ILE A O 1
ATOM 645 N N . LEU A 1 79 ? -17.254 3.760 -8.727 1.00 89.62 79 LEU A N 1
ATOM 646 C CA . LEU A 1 79 ? -17.172 5.209 -8.882 1.00 89.62 79 LEU A CA 1
ATOM 647 C C . LEU A 1 79 ? -17.627 5.905 -7.591 1.00 89.62 79 LEU A C 1
ATOM 649 O O . LEU A 1 79 ? -18.706 5.616 -7.080 1.00 89.62 79 LEU A O 1
ATOM 653 N N . GLY A 1 80 ? -16.806 6.829 -7.088 1.00 88.44 80 GLY A N 1
ATOM 654 C CA . GLY A 1 80 ? -17.094 7.589 -5.869 1.00 88.44 80 GLY A CA 1
ATOM 655 C C . GLY A 1 80 ? -16.794 6.855 -4.559 1.00 88.44 80 GLY A C 1
ATOM 656 O O . GLY A 1 80 ? -17.039 7.422 -3.502 1.00 88.44 80 GLY A O 1
ATOM 657 N N . THR A 1 81 ? -16.258 5.630 -4.602 1.00 89.00 81 THR A N 1
ATOM 658 C CA . THR A 1 81 ? -15.841 4.898 -3.394 1.00 89.00 81 THR A CA 1
ATOM 659 C C . THR A 1 81 ? -14.330 4.809 -3.312 1.00 89.00 81 THR A C 1
ATOM 661 O O . THR A 1 81 ? -13.688 4.501 -4.317 1.00 89.00 81 THR A O 1
ATOM 664 N N . GLU A 1 82 ? -13.767 4.986 -2.125 1.00 88.31 82 GLU A N 1
ATOM 665 C CA . GLU A 1 82 ? -12.366 4.662 -1.866 1.00 88.31 82 GLU A CA 1
ATOM 666 C C . GLU A 1 82 ? -12.213 3.180 -1.526 1.00 88.31 82 GLU A C 1
ATOM 668 O O . GLU A 1 82 ? -13.091 2.576 -0.908 1.00 88.31 82 GLU A O 1
ATOM 673 N N . ILE A 1 83 ? -11.111 2.573 -1.971 1.00 90.62 83 ILE A N 1
ATOM 674 C CA . ILE A 1 83 ? -10.805 1.188 -1.614 1.00 90.62 83 ILE A CA 1
ATOM 675 C C . ILE A 1 83 ? -9.980 1.198 -0.341 1.00 90.62 83 ILE A C 1
ATOM 677 O O . ILE A 1 83 ? -8.894 1.779 -0.305 1.00 90.62 83 ILE A O 1
ATOM 681 N N . TYR A 1 84 ? -10.493 0.502 0.664 1.00 89.94 84 TYR A N 1
ATOM 682 C CA . TYR A 1 84 ? -9.891 0.425 1.976 1.00 89.94 84 TYR A CA 1
ATOM 683 C C . TYR A 1 84 ? -9.892 -1.030 2.489 1.00 89.94 84 TYR A C 1
ATOM 685 O O . TYR A 1 84 ? -10.950 -1.666 2.452 1.00 89.94 84 TYR A O 1
ATOM 693 N N . PRO A 1 85 ? -8.752 -1.577 2.959 1.00 93.69 85 PRO A N 1
ATOM 694 C CA . PRO A 1 85 ? -7.411 -0.978 2.948 1.00 93.69 85 PRO A CA 1
ATOM 695 C C . PRO A 1 85 ? -6.855 -0.820 1.521 1.00 93.69 85 PRO A C 1
ATOM 697 O O . PRO A 1 85 ? -7.174 -1.606 0.623 1.00 93.69 85 PRO A O 1
ATOM 700 N N . PHE A 1 86 ? -6.005 0.179 1.279 1.00 95.38 86 PHE A N 1
ATOM 701 C CA . PHE A 1 86 ? -5.415 0.369 -0.051 1.00 95.38 86 PHE A CA 1
ATOM 702 C C . PHE A 1 86 ? -4.231 -0.578 -0.301 1.00 95.38 86 PHE A C 1
ATOM 704 O O . PHE A 1 86 ? -3.542 -1.019 0.619 1.00 95.38 86 PHE A O 1
ATOM 711 N N . ILE A 1 87 ? -3.960 -0.869 -1.577 1.00 96.94 87 ILE A N 1
ATOM 712 C CA . ILE A 1 87 ? -2.772 -1.610 -2.011 1.00 96.94 87 ILE A CA 1
ATOM 713 C C . ILE A 1 87 ? -2.186 -0.884 -3.218 1.00 96.94 87 ILE A C 1
ATOM 715 O O . ILE A 1 87 ? -2.778 -0.874 -4.302 1.00 96.94 87 ILE A O 1
ATOM 719 N N . GLU A 1 88 ? -1.021 -0.280 -3.024 1.00 96.38 88 GLU A N 1
ATOM 720 C CA . GLU A 1 88 ? -0.358 0.557 -4.019 1.00 96.38 88 GLU A CA 1
ATOM 721 C C . GLU A 1 88 ? 1.016 -0.007 -4.387 1.00 96.38 88 GLU A C 1
ATOM 723 O O . GLU A 1 88 ? 1.756 -0.507 -3.543 1.00 96.38 88 GLU A O 1
ATOM 728 N N . ILE A 1 89 ? 1.367 0.079 -5.667 1.00 96.94 89 ILE A N 1
ATOM 729 C CA . ILE A 1 89 ? 2.641 -0.368 -6.227 1.00 96.94 89 ILE A CA 1
ATOM 730 C C . ILE A 1 89 ? 3.433 0.880 -6.621 1.00 96.94 89 ILE A C 1
ATOM 732 O O . ILE A 1 89 ? 3.083 1.596 -7.565 1.00 96.94 89 ILE A O 1
ATOM 736 N N . PHE A 1 90 ? 4.497 1.154 -5.870 1.00 95.25 90 PHE A N 1
ATOM 737 C CA . PHE A 1 90 ? 5.223 2.420 -5.896 1.00 95.25 90 PHE A CA 1
ATOM 738 C C . PHE A 1 90 ? 6.590 2.278 -6.592 1.00 95.25 90 PHE A C 1
ATOM 740 O O . PHE A 1 90 ? 7.467 1.578 -6.080 1.00 95.25 90 PHE A O 1
ATOM 747 N N . PRO A 1 91 ? 6.821 2.924 -7.751 1.00 93.44 91 PRO A N 1
ATOM 748 C CA . PRO A 1 91 ? 8.131 2.904 -8.398 1.00 93.44 91 PRO A CA 1
ATOM 749 C C . PRO A 1 91 ? 9.118 3.815 -7.669 1.00 93.44 91 PRO A C 1
ATOM 751 O O . PRO A 1 91 ? 8.907 5.029 -7.615 1.00 93.44 91 PRO A O 1
ATOM 754 N N . LEU A 1 92 ? 10.232 3.247 -7.204 1.00 89.38 92 LEU A N 1
ATOM 755 C CA . LEU A 1 92 ? 11.332 3.986 -6.585 1.00 89.38 92 LEU A CA 1
ATOM 756 C C . LEU A 1 92 ? 12.665 3.574 -7.220 1.00 89.38 92 LEU A C 1
ATOM 758 O O . LEU A 1 92 ? 13.020 2.400 -7.219 1.00 89.38 92 LEU A O 1
ATOM 762 N N . ILE A 1 93 ? 13.417 4.533 -7.762 1.00 84.75 93 ILE A N 1
ATOM 763 C CA . ILE A 1 93 ? 14.737 4.290 -8.362 1.00 84.75 93 ILE A CA 1
ATOM 764 C C . ILE A 1 93 ? 15.643 5.495 -8.134 1.00 84.75 93 ILE A C 1
ATOM 766 O O . ILE A 1 93 ? 15.256 6.627 -8.402 1.00 84.75 93 ILE A O 1
ATOM 770 N N . GLU A 1 94 ? 16.884 5.238 -7.729 1.00 74.38 94 GLU A N 1
ATOM 771 C CA . GLU A 1 94 ? 17.899 6.261 -7.425 1.00 74.38 94 GLU A CA 1
ATOM 772 C C . GLU A 1 94 ? 18.177 7.232 -8.585 1.00 74.38 94 GLU A C 1
ATOM 774 O O . GLU A 1 94 ? 18.622 8.352 -8.370 1.00 74.38 94 GLU A O 1
ATOM 779 N N . ARG A 1 95 ? 17.915 6.810 -9.830 1.00 70.88 95 ARG A N 1
ATOM 780 C CA . ARG A 1 95 ? 18.195 7.588 -11.048 1.00 70.88 95 ARG A CA 1
ATOM 781 C C . ARG A 1 95 ? 17.113 8.610 -11.415 1.00 70.88 95 ARG A C 1
ATOM 783 O O . ARG A 1 95 ? 17.306 9.342 -12.382 1.00 70.88 95 ARG A O 1
ATOM 790 N N . ILE A 1 96 ? 15.968 8.625 -10.728 1.00 71.56 96 ILE A N 1
ATOM 791 C CA . ILE A 1 96 ? 14.956 9.681 -10.894 1.00 71.56 96 ILE A CA 1
ATOM 792 C C . ILE A 1 96 ? 15.327 10.838 -9.971 1.00 71.56 96 ILE A C 1
ATOM 794 O O . ILE A 1 96 ? 15.679 10.596 -8.817 1.00 71.56 96 ILE A O 1
ATOM 798 N N . ASP A 1 97 ? 15.221 12.071 -10.470 1.00 75.50 97 ASP A N 1
ATOM 799 C CA . ASP A 1 97 ? 15.432 13.267 -9.660 1.00 75.50 97 ASP A CA 1
ATOM 800 C C . ASP A 1 97 ? 14.533 13.276 -8.412 1.00 75.50 97 ASP A C 1
ATOM 802 O O . ASP A 1 97 ? 13.435 12.713 -8.384 1.00 75.50 97 ASP A O 1
ATOM 806 N N . SER A 1 98 ? 15.011 13.911 -7.346 1.00 75.56 98 SER A N 1
ATOM 807 C CA . SER A 1 98 ? 14.305 13.905 -6.068 1.00 75.56 98 SER A CA 1
ATOM 808 C C . SER A 1 98 ? 12.909 14.528 -6.172 1.00 75.56 98 SER A C 1
ATOM 810 O O . SER A 1 98 ? 11.989 14.040 -5.525 1.00 75.56 98 SER A O 1
ATOM 812 N N . ALA A 1 99 ? 12.711 15.542 -7.023 1.00 78.62 99 ALA A N 1
ATOM 813 C CA . ALA A 1 99 ? 11.427 16.230 -7.172 1.00 78.62 99 ALA A CA 1
ATOM 814 C C . ALA A 1 99 ? 10.321 15.293 -7.691 1.00 78.62 99 ALA A C 1
ATOM 816 O O . ALA A 1 99 ? 9.232 15.239 -7.120 1.00 78.62 99 ALA A O 1
ATOM 817 N N . GLY A 1 100 ? 10.617 14.488 -8.713 1.00 77.12 100 GLY A N 1
ATOM 818 C CA . GLY A 1 100 ? 9.694 13.491 -9.248 1.00 77.12 100 GLY A CA 1
ATOM 819 C C . GLY A 1 100 ? 9.415 12.338 -8.280 1.00 77.12 100 GLY A C 1
ATOM 820 O O . GLY A 1 100 ? 8.357 11.712 -8.365 1.00 77.12 100 GLY A O 1
ATOM 821 N N . GLN A 1 101 ? 10.328 12.043 -7.350 1.00 80.06 101 GLN A N 1
ATOM 822 C CA . GLN A 1 101 ? 10.070 11.079 -6.275 1.00 80.06 101 GLN A CA 1
ATOM 823 C C . GLN A 1 101 ? 9.162 11.667 -5.191 1.00 80.06 101 GLN A C 1
ATOM 825 O O . GLN A 1 101 ? 8.219 10.991 -4.775 1.00 80.06 101 GLN A O 1
ATOM 830 N N . TYR A 1 102 ? 9.393 12.923 -4.792 1.00 83.19 102 TYR A N 1
ATOM 831 C CA . TYR A 1 102 ? 8.545 13.623 -3.825 1.00 83.19 102 TYR A CA 1
ATOM 832 C C . TYR A 1 102 ? 7.098 13.707 -4.310 1.00 83.19 102 TYR A C 1
ATOM 834 O O . TYR A 1 102 ? 6.202 13.320 -3.572 1.00 83.19 102 TYR A O 1
ATOM 842 N N . GLU A 1 103 ? 6.854 14.057 -5.578 1.00 84.38 103 GLU A N 1
ATOM 843 C CA . GLU A 1 103 ? 5.483 14.126 -6.108 1.00 84.38 103 GLU A CA 1
ATOM 844 C C . GLU A 1 103 ? 4.747 12.774 -6.020 1.00 84.38 103 GLU A C 1
ATOM 846 O O . GLU A 1 103 ? 3.553 12.706 -5.716 1.00 84.38 103 GLU A O 1
ATOM 851 N N . LYS A 1 104 ? 5.449 11.664 -6.285 1.00 84.38 104 LYS A N 1
ATOM 852 C CA . LYS A 1 104 ? 4.862 10.322 -6.155 1.00 84.38 104 LYS A CA 1
ATOM 853 C C . LYS A 1 104 ? 4.552 10.005 -4.696 1.00 84.38 104 LYS A C 1
ATOM 855 O O . LYS A 1 104 ? 3.509 9.413 -4.423 1.00 84.38 104 LYS A O 1
ATOM 860 N N . MET A 1 105 ? 5.452 10.370 -3.787 1.00 86.19 105 MET A N 1
ATOM 861 C CA . MET A 1 105 ? 5.291 10.130 -2.358 1.00 86.19 105 MET A CA 1
ATOM 862 C C . MET A 1 105 ? 4.156 10.974 -1.775 1.00 86.19 105 MET A C 1
ATOM 864 O O . MET A 1 105 ? 3.325 10.430 -1.061 1.00 86.19 105 MET A O 1
ATOM 868 N N . ASP A 1 106 ? 4.017 12.235 -2.181 1.00 87.94 106 ASP A N 1
ATOM 869 C CA . ASP A 1 106 ? 2.892 13.090 -1.795 1.00 87.94 106 ASP A CA 1
ATOM 870 C C . ASP A 1 106 ? 1.551 12.477 -2.212 1.00 87.94 106 ASP A C 1
ATOM 872 O O . ASP A 1 106 ? 0.590 12.481 -1.447 1.00 87.94 106 ASP A O 1
ATOM 876 N N . ARG A 1 107 ? 1.467 11.897 -3.417 1.00 86.62 107 ARG A N 1
ATOM 877 C CA . ARG A 1 107 ? 0.254 11.194 -3.876 1.00 86.62 107 ARG A CA 1
ATOM 878 C C . ARG A 1 107 ? -0.061 9.949 -3.049 1.00 86.62 107 ARG A C 1
ATOM 880 O O . ARG A 1 107 ? -1.233 9.619 -2.903 1.00 86.62 107 ARG A O 1
ATOM 887 N N . LEU A 1 108 ? 0.962 9.256 -2.550 1.00 88.31 108 LEU A N 1
ATOM 888 C CA . LEU A 1 108 ? 0.795 8.114 -1.656 1.00 88.31 108 LEU A CA 1
ATOM 889 C C . LEU A 1 108 ? 0.331 8.573 -0.268 1.00 88.31 108 LEU A C 1
ATOM 891 O O . LEU A 1 108 ? -0.636 8.032 0.251 1.00 88.31 108 LEU A O 1
ATOM 895 N N . LEU A 1 109 ? 0.980 9.588 0.304 1.00 87.75 109 LEU A N 1
ATOM 896 C CA . LEU A 1 109 ? 0.678 10.100 1.644 1.00 87.75 109 LEU A CA 1
ATOM 897 C C . LEU A 1 109 ? -0.687 10.793 1.721 1.00 87.75 109 LEU A C 1
ATOM 899 O O . LEU A 1 109 ? -1.342 10.709 2.749 1.00 87.75 109 LEU A O 1
ATOM 903 N N . LYS A 1 110 ? -1.178 11.377 0.621 1.00 86.56 110 LYS A N 1
ATOM 904 C CA . LYS A 1 110 ? -2.565 11.868 0.506 1.00 86.56 110 LYS A CA 1
ATOM 905 C C . LYS A 1 110 ? -3.642 10.792 0.687 1.00 86.56 110 LYS A C 1
ATOM 907 O O . LYS A 1 110 ? -4.804 11.144 0.755 1.00 86.56 110 LYS A O 1
ATOM 912 N N . LYS A 1 111 ? -3.291 9.501 0.704 1.00 81.19 111 LYS A N 1
ATOM 913 C CA . LYS A 1 111 ? -4.227 8.410 1.041 1.00 81.19 111 LYS A CA 1
ATOM 914 C C . LYS A 1 111 ? -4.304 8.138 2.547 1.00 81.19 111 LYS A C 1
ATOM 916 O O . LYS A 1 111 ? -5.023 7.232 2.953 1.00 81.19 111 LYS A O 1
ATOM 921 N N . LEU A 1 112 ? -3.505 8.849 3.343 1.00 77.50 112 LEU A N 1
ATOM 922 C CA . LEU A 1 112 ? -3.443 8.746 4.802 1.00 77.50 112 LEU A CA 1
ATOM 923 C C . LEU A 1 112 ? -3.982 10.009 5.501 1.00 77.50 112 LEU A C 1
ATOM 925 O O . LEU A 1 112 ? -3.951 10.078 6.726 1.00 77.50 112 LEU A O 1
ATOM 929 N N . LEU A 1 113 ? -4.425 11.004 4.724 1.00 69.38 113 LEU A N 1
ATOM 930 C CA . LEU A 1 113 ? -4.992 12.287 5.155 1.00 69.38 113 LEU A CA 1
ATOM 931 C C . LEU A 1 113 ? -6.390 12.422 4.553 1.00 69.38 113 LEU A C 1
ATOM 933 O O . LEU A 1 113 ? -7.292 12.920 5.256 1.00 69.38 113 LEU A O 1
#

Foldseek 3Di:
DAPDWDWDADPRAIEIEGEHEDQDDPVCCLPPPQVVVCCVDVVPDDDDDPSYYYQAYEYEYEPDDLPDAKDWSDPDDDPPDDDGSTYIYGYDYPPHDPVSNVVRVVVVCVSVD

Radius of gyration: 14.23 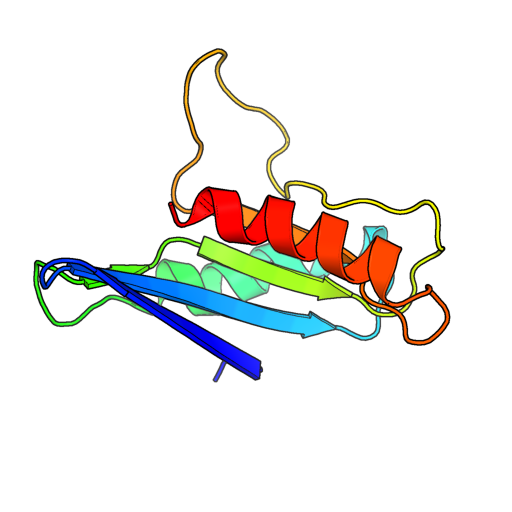Å; chains: 1; bounding box: 35×29×37 Å

pLDDT: mean 91.38, std 6.66, range [69.38, 98.06]

Sequence (113 aa):
MPDFLIKIEENGDSQYMIVDAKFSDYSSVRRYYVKDLVFKYLFSISPIEENELVCGLCIMYGKCKSKERLQTAYDKQILGTEIYPFIEIFPLIERIDSAGQYEKMDRLLKKLL